Protein AF-A0A453CJN9-F1 (afdb_monomer)

Mean predicted aligned error: 15.96 Å

Sequence (174 aa):
PDYVQTGHLTTKSDVWSFGVVMYEILTARRSVEKKRPKNEQKLLEWVRRHPADSEQFSEIIDTRLEGRYSMRGARKIAKLANSCLAKYAKNRPTMLEVVERLKLAMQHKELDGQDVRSVEESSLLHEAPTTPPMEDEAAVSARRRMLHLAALGENANAQARRRLMLMRAAAPRT

Secondary structure (DSSP, 8-state):
-HHHHH----HHHHHHHHHHHHHHHHH---SB-TTS-GGGSBHHHHHTTS-TTSGGGGGGS-GGGTT-S-HHHHHHHHHHHHHHT-SSGGGSPPHHHHHHHHHHHHT---------SS-S----------------HHHHHHHHHHHHHHHHHHHHHHHHHHHHHHHHHTS---

Radius of gyration: 28.91 Å; Cα contacts (8 Å, |Δi|>4): 144; chains: 1; bounding box: 66×34×85 Å

Nearest PDB structures (foldseek):
  5tos-assembly2_B  TM=9.192E-01  e=5.461E-08  Arabidopsis thaliana
  8hod-assembly1_A  TM=9.377E-01  e=1.151E-07  Saccharum hybrid cultivar
  8hoa-assembly1_A  TM=9.410E-01  e=1.720E-07  Saccharum hybrid cultivar
  6cth-assembly1_A  TM=8.715E-01  e=6.341E-05  Theobroma cacao
  7ctx-assembly2_B  TM=8.463E-01  e=3.161E-04  Arabidopsis thaliana

Structure (mmCIF, N/CA/C/O backbone):
data_AF-A0A453CJN9-F1
#
_entry.id   AF-A0A453CJN9-F1
#
loop_
_atom_site.group_PDB
_atom_site.id
_atom_site.type_symbol
_atom_site.label_atom_id
_atom_site.label_alt_id
_atom_site.label_comp_id
_atom_site.label_asym_id
_atom_site.label_entity_id
_atom_site.label_seq_id
_atom_site.pdbx_PDB_ins_code
_atom_site.Cartn_x
_atom_site.Cartn_y
_atom_site.Cartn_z
_atom_site.occupancy
_atom_site.B_iso_or_equiv
_atom_site.auth_seq_id
_atom_site.auth_comp_id
_atom_site.auth_asym_id
_atom_site.auth_atom_id
_atom_site.pdbx_PDB_model_num
ATOM 1 N N . PRO A 1 1 ? 3.929 -6.133 -13.325 1.00 77.94 1 PRO A N 1
ATOM 2 C CA . PRO A 1 1 ? 3.613 -6.006 -14.772 1.00 77.94 1 PRO A CA 1
ATOM 3 C C . PRO A 1 1 ? 4.855 -6.282 -15.621 1.00 77.94 1 PRO A C 1
ATOM 5 O O . PRO A 1 1 ? 4.787 -7.121 -16.506 1.00 77.94 1 PRO A O 1
ATOM 8 N N . ASP A 1 2 ? 5.986 -5.654 -15.284 1.00 76.88 2 ASP A N 1
ATOM 9 C CA . ASP A 1 2 ? 7.248 -5.825 -16.022 1.00 76.88 2 ASP A CA 1
ATOM 10 C C . ASP A 1 2 ? 7.713 -7.284 -16.055 1.00 76.88 2 ASP A C 1
ATOM 12 O O . ASP A 1 2 ? 7.995 -7.786 -17.129 1.00 76.88 2 ASP A O 1
ATOM 16 N N . TYR A 1 3 ? 7.682 -8.000 -14.921 1.00 79.31 3 TYR A N 1
ATOM 17 C CA . TYR A 1 3 ? 8.035 -9.427 -14.874 1.00 79.31 3 TYR A CA 1
ATOM 18 C C . TYR A 1 3 ? 7.214 -10.283 -15.851 1.00 79.31 3 TYR A C 1
ATOM 20 O O . TYR A 1 3 ? 7.768 -11.111 -16.559 1.00 79.31 3 TYR A O 1
ATOM 28 N N . VAL A 1 4 ? 5.900 -10.051 -15.938 1.00 79.06 4 VAL A N 1
ATOM 29 C CA . VAL A 1 4 ? 5.020 -10.793 -16.860 1.00 79.06 4 VAL A CA 1
ATOM 30 C C . VAL A 1 4 ? 5.355 -10.471 -18.317 1.00 79.06 4 VAL A C 1
ATOM 32 O O . VAL A 1 4 ? 5.239 -11.335 -19.177 1.00 79.06 4 VAL A O 1
ATOM 35 N N . GLN A 1 5 ? 5.764 -9.233 -18.597 1.00 77.06 5 GLN A N 1
ATOM 36 C CA . GLN A 1 5 ? 6.063 -8.779 -19.952 1.00 77.06 5 GLN A CA 1
ATOM 37 C C . GLN A 1 5 ? 7.467 -9.179 -20.420 1.00 77.06 5 GLN A C 1
ATOM 39 O O . 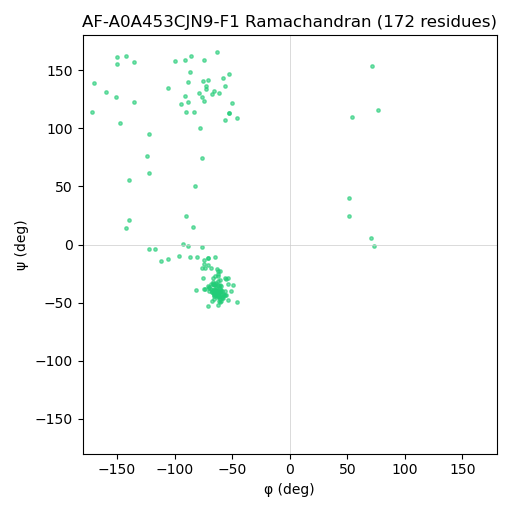GLN A 1 5 ? 7.645 -9.504 -21.588 1.00 77.06 5 GLN A O 1
ATOM 44 N N . THR A 1 6 ? 8.466 -9.114 -19.540 1.00 82.44 6 THR A N 1
ATOM 45 C CA . THR A 1 6 ? 9.882 -9.261 -19.906 1.00 82.44 6 THR A CA 1
ATOM 46 C C . THR A 1 6 ? 10.521 -10.535 -19.364 1.00 82.44 6 THR A C 1
ATOM 48 O O . THR A 1 6 ? 11.638 -10.846 -19.760 1.00 82.44 6 THR A O 1
ATOM 51 N N . GLY A 1 7 ? 9.886 -11.232 -18.418 1.00 84.81 7 GLY A N 1
ATOM 52 C CA . GLY A 1 7 ? 10.462 -12.371 -17.695 1.00 84.81 7 GLY A CA 1
ATOM 53 C C . GLY A 1 7 ? 11.529 -12.004 -16.653 1.00 84.81 7 GLY A C 1
ATOM 54 O O . GLY A 1 7 ? 12.036 -12.886 -15.965 1.00 84.81 7 GLY A O 1
ATOM 55 N N . HIS A 1 8 ? 11.878 -10.722 -16.500 1.00 82.19 8 HIS A N 1
ATOM 56 C CA . HIS A 1 8 ? 12.972 -10.300 -15.623 1.00 82.19 8 HIS A CA 1
ATOM 57 C C . HIS A 1 8 ? 12.474 -10.011 -14.206 1.00 82.19 8 HIS A C 1
ATOM 59 O O . HIS A 1 8 ? 11.733 -9.049 -13.974 1.00 82.19 8 HIS A O 1
ATOM 65 N N . LEU A 1 9 ? 12.909 -10.826 -13.243 1.00 87.75 9 LEU A N 1
ATOM 66 C CA . LEU A 1 9 ? 12.692 -10.564 -11.824 1.00 87.75 9 LEU A CA 1
ATOM 67 C C . LEU A 1 9 ? 13.702 -9.519 -11.341 1.00 87.75 9 LEU A C 1
ATOM 69 O O . LEU A 1 9 ? 14.898 -9.615 -11.601 1.00 87.75 9 LEU A O 1
ATOM 73 N N . THR A 1 10 ? 13.212 -8.497 -10.651 1.00 92.50 10 THR A N 1
ATOM 74 C CA . THR A 1 10 ? 14.026 -7.385 -10.149 1.00 92.50 10 THR A CA 1
ATOM 75 C C . THR A 1 10 ? 13.522 -6.965 -8.779 1.00 92.50 10 THR A C 1
ATOM 77 O O . THR A 1 10 ? 12.350 -7.172 -8.468 1.00 92.50 10 THR A O 1
ATOM 80 N N . THR A 1 11 ? 14.334 -6.235 -8.014 1.00 94.88 11 THR A N 1
ATOM 81 C CA . THR A 1 11 ? 13.887 -5.622 -6.751 1.00 94.88 11 THR A CA 1
ATOM 82 C C . THR A 1 11 ? 12.651 -4.731 -6.945 1.00 94.88 11 THR A C 1
ATOM 84 O O . THR A 1 11 ? 11.805 -4.619 -6.066 1.00 94.88 11 THR A O 1
ATOM 87 N N . LYS A 1 12 ? 12.480 -4.110 -8.124 1.00 96.12 12 LYS A N 1
ATOM 88 C CA . LYS A 1 12 ? 11.272 -3.325 -8.444 1.00 96.12 12 LYS A CA 1
ATOM 89 C C . LYS A 1 12 ? 10.037 -4.192 -8.711 1.00 96.12 12 LYS A C 1
ATOM 91 O O . LYS A 1 12 ? 8.920 -3.672 -8.645 1.00 96.12 12 LYS A O 1
ATOM 96 N N . SER A 1 13 ? 10.213 -5.469 -9.040 1.00 95.25 13 SER A N 1
ATOM 97 C CA . SER A 1 13 ? 9.122 -6.449 -9.088 1.00 95.25 13 SER A CA 1
ATOM 98 C C . SER A 1 13 ? 8.695 -6.843 -7.675 1.00 95.25 13 SER A C 1
ATOM 100 O O . SER A 1 13 ? 7.496 -6.904 -7.418 1.00 95.25 13 SER A O 1
ATOM 102 N N . ASP A 1 14 ? 9.644 -6.973 -6.743 1.00 96.12 14 ASP A N 1
ATOM 103 C CA . ASP A 1 14 ? 9.338 -7.212 -5.325 1.00 96.12 14 ASP A CA 1
ATOM 104 C C . ASP A 1 14 ? 8.577 -6.034 -4.712 1.00 96.12 14 ASP A C 1
ATOM 106 O O . ASP A 1 14 ? 7.553 -6.232 -4.063 1.00 96.12 14 ASP A O 1
ATOM 110 N N . VAL A 1 15 ? 9.000 -4.795 -5.002 1.00 98.25 15 VAL A N 1
ATOM 111 C CA . VAL A 1 15 ? 8.274 -3.580 -4.582 1.00 98.25 15 VAL A CA 1
ATOM 112 C C . VAL A 1 15 ? 6.835 -3.589 -5.106 1.00 98.25 15 VAL A C 1
ATOM 114 O O . VAL A 1 15 ? 5.907 -3.274 -4.363 1.00 98.25 15 VAL A O 1
ATOM 117 N N . TRP A 1 16 ? 6.624 -3.972 -6.370 1.00 97.56 16 TRP A N 1
ATOM 118 C CA . TRP A 1 16 ? 5.277 -4.068 -6.940 1.00 97.56 16 TRP A CA 1
ATOM 119 C C . TRP A 1 16 ? 4.417 -5.084 -6.183 1.00 97.56 16 TRP A C 1
ATOM 121 O O . TRP A 1 16 ? 3.296 -4.767 -5.782 1.00 97.56 16 TRP A O 1
ATOM 131 N N . SER A 1 17 ? 4.947 -6.289 -5.964 1.00 97.38 17 SER A N 1
ATOM 132 C CA . SER A 1 17 ? 4.263 -7.346 -5.213 1.00 97.38 17 SER A CA 1
ATOM 133 C C . SER A 1 17 ? 3.963 -6.912 -3.779 1.00 97.38 17 SER A C 1
ATOM 135 O O . SER A 1 17 ? 2.867 -7.153 -3.282 1.00 97.38 17 SER A O 1
ATOM 137 N N . PHE A 1 18 ? 4.876 -6.183 -3.136 1.00 98.44 18 PHE A N 1
ATOM 138 C CA . PHE A 1 18 ? 4.649 -5.633 -1.804 1.00 98.44 18 PHE A CA 1
ATOM 139 C C . PHE A 1 18 ? 3.534 -4.576 -1.784 1.00 98.44 18 PHE A C 1
ATOM 141 O O . PHE A 1 18 ? 2.740 -4.536 -0.848 1.00 98.44 18 PHE A O 1
ATOM 148 N N . GLY A 1 19 ? 3.398 -3.773 -2.843 1.00 98.50 19 GLY A N 1
ATOM 149 C CA . GLY A 1 19 ? 2.251 -2.877 -3.019 1.00 98.50 19 GLY A CA 1
ATOM 150 C C . GLY A 1 19 ? 0.908 -3.617 -3.073 1.00 98.50 19 GLY A C 1
ATOM 151 O O . GLY A 1 19 ? -0.081 -3.127 -2.531 1.00 98.50 19 GLY A O 1
ATOM 152 N N . VAL A 1 20 ? 0.870 -4.818 -3.665 1.00 98.31 20 VAL A N 1
ATOM 153 C CA . VAL A 1 20 ? -0.317 -5.691 -3.615 1.00 98.31 20 VAL A CA 1
ATOM 154 C C . VAL A 1 20 ? -0.575 -6.154 -2.182 1.00 98.31 20 VAL A C 1
ATOM 156 O O . VAL A 1 20 ? -1.699 -6.013 -1.711 1.00 98.31 20 VAL A O 1
ATOM 159 N N . VAL A 1 21 ? 0.460 -6.615 -1.472 1.00 98.50 21 VAL A N 1
ATOM 160 C CA . VAL A 1 21 ? 0.356 -7.060 -0.069 1.00 98.50 21 VAL A CA 1
ATOM 161 C C . VAL A 1 21 ? -0.163 -5.947 0.845 1.00 98.50 21 VAL A C 1
ATOM 163 O O . VAL A 1 21 ? -1.007 -6.207 1.695 1.00 98.50 21 VAL A O 1
ATOM 166 N N . MET A 1 22 ? 0.267 -4.694 0.656 1.00 98.62 22 MET A N 1
ATOM 167 C CA . MET A 1 22 ? -0.289 -3.566 1.416 1.00 98.62 22 MET A CA 1
ATOM 168 C C . MET A 1 22 ? -1.806 -3.448 1.232 1.00 98.62 22 MET A C 1
ATOM 170 O O . MET A 1 22 ? -2.521 -3.232 2.208 1.00 98.62 22 MET A O 1
ATOM 174 N N . TYR A 1 23 ? -2.314 -3.615 0.007 1.00 98.56 23 TYR A N 1
ATOM 175 C CA . TYR A 1 23 ? -3.757 -3.619 -0.232 1.00 98.56 23 TYR A CA 1
ATOM 176 C C . TYR A 1 23 ? -4.448 -4.868 0.316 1.00 98.56 23 TYR A C 1
ATOM 178 O O . TYR A 1 23 ? -5.564 -4.754 0.816 1.00 98.56 23 TYR A O 1
ATOM 186 N N . GLU A 1 24 ? -3.813 -6.040 0.275 1.00 98.38 24 GLU A N 1
ATOM 187 C CA . GLU A 1 24 ? -4.353 -7.248 0.917 1.00 98.38 24 GLU A CA 1
ATOM 188 C C . GLU A 1 24 ? -4.507 -7.042 2.430 1.00 98.38 24 GLU A C 1
ATOM 190 O O . GLU A 1 24 ? -5.534 -7.412 2.991 1.00 98.38 24 GLU A O 1
ATOM 195 N N . ILE A 1 25 ? -3.545 -6.375 3.078 1.00 97.94 25 ILE A N 1
ATOM 196 C CA . ILE A 1 25 ? -3.610 -6.029 4.506 1.00 97.94 25 ILE A CA 1
ATOM 197 C C . ILE A 1 25 ? -4.714 -5.005 4.777 1.00 97.94 25 ILE A C 1
ATOM 199 O O . ILE A 1 25 ? -5.513 -5.208 5.684 1.00 97.94 25 ILE A O 1
ATOM 203 N N . LEU A 1 26 ? -4.776 -3.919 3.998 1.00 97.75 26 LEU A N 1
ATOM 204 C CA . LEU A 1 26 ? -5.773 -2.864 4.207 1.00 97.75 26 LEU A CA 1
ATOM 205 C C . LEU A 1 26 ? -7.206 -3.376 4.055 1.00 97.75 26 LEU A C 1
ATOM 207 O O . LEU A 1 26 ? -8.084 -2.899 4.759 1.00 97.75 26 LEU A O 1
ATOM 211 N N . THR A 1 27 ? -7.436 -4.317 3.138 1.00 97.00 27 THR A N 1
ATOM 212 C CA . THR A 1 27 ? -8.784 -4.747 2.729 1.00 97.00 27 THR A CA 1
ATOM 213 C C . THR A 1 27 ? -9.185 -6.121 3.274 1.00 97.00 27 THR A C 1
ATOM 215 O O . THR A 1 27 ? -10.339 -6.518 3.137 1.00 97.00 27 THR A O 1
ATOM 218 N N . ALA A 1 28 ? -8.231 -6.886 3.820 1.00 96.94 28 ALA A N 1
ATOM 219 C CA . ALA A 1 28 ? -8.346 -8.319 4.125 1.00 96.94 28 ALA A CA 1
ATOM 220 C C . ALA A 1 28 ? -8.830 -9.194 2.957 1.00 96.94 28 ALA A C 1
ATOM 222 O O . ALA A 1 28 ? -9.362 -10.295 3.143 1.00 96.94 28 ALA A O 1
ATOM 223 N N . ARG A 1 29 ? -8.618 -8.725 1.727 1.00 95.75 29 ARG A N 1
ATOM 224 C CA . ARG A 1 29 ? -8.956 -9.441 0.499 1.00 95.75 29 ARG A CA 1
ATOM 225 C C . ARG A 1 29 ? -7.733 -10.122 -0.091 1.00 95.75 29 ARG A C 1
ATOM 227 O O . ARG A 1 29 ? -6.598 -9.727 0.150 1.00 95.75 29 ARG A O 1
ATOM 234 N N . ARG A 1 30 ? -7.970 -11.142 -0.916 1.00 96.50 30 ARG A N 1
ATOM 235 C CA . ARG A 1 30 ? -6.911 -11.778 -1.712 1.00 96.50 30 ARG A CA 1
ATOM 236 C C . ARG A 1 30 ? -6.744 -11.015 -3.020 1.00 96.50 30 ARG A C 1
ATOM 238 O O . ARG A 1 30 ? -7.723 -10.530 -3.584 1.00 96.50 30 ARG A O 1
ATOM 245 N N . SER A 1 31 ? -5.524 -10.982 -3.547 1.00 95.56 31 SER A N 1
ATOM 246 C CA . SER A 1 31 ? -5.222 -10.390 -4.859 1.00 95.56 31 SER A CA 1
ATOM 247 C C . SER A 1 31 ? -6.149 -10.868 -5.991 1.00 95.56 31 SER A C 1
ATOM 249 O O . SER A 1 31 ? -6.500 -10.067 -6.864 1.00 95.56 31 SER A O 1
ATOM 251 N N . VAL A 1 32 ? -6.585 -12.137 -5.953 1.00 96.00 32 VAL A N 1
ATOM 252 C CA . VAL A 1 32 ? -7.602 -12.707 -6.853 1.00 96.00 32 VAL A CA 1
ATOM 253 C C . VAL A 1 32 ? -8.630 -13.547 -6.082 1.00 96.00 32 VAL A C 1
ATOM 255 O O . VAL A 1 32 ? -8.285 -14.550 -5.458 1.00 96.00 32 VAL A O 1
ATOM 258 N N . GLU A 1 33 ? -9.913 -13.200 -6.201 1.00 94.75 33 GLU A N 1
ATOM 259 C CA . GLU A 1 33 ? -11.048 -13.911 -5.594 1.00 94.75 33 GLU A CA 1
ATOM 260 C C . GLU A 1 33 ? -12.057 -14.370 -6.658 1.00 94.75 33 GLU A C 1
ATOM 262 O O . GLU A 1 33 ? -12.976 -13.643 -7.030 1.00 94.75 33 GLU A O 1
ATOM 267 N N . LYS A 1 34 ? -11.937 -15.618 -7.128 1.00 93.25 34 LYS A N 1
ATOM 268 C CA . LYS A 1 34 ? -12.783 -16.163 -8.215 1.00 93.25 34 LYS A CA 1
ATOM 269 C C . LYS A 1 34 ? -14.280 -16.249 -7.882 1.00 93.25 34 LYS A C 1
ATOM 271 O O . LYS A 1 34 ? -15.094 -16.336 -8.792 1.00 93.25 34 LYS A O 1
ATOM 276 N N . LYS A 1 35 ? -14.635 -16.259 -6.593 1.00 93.88 35 LYS A N 1
ATOM 277 C CA . LYS A 1 35 ? -16.027 -16.356 -6.120 1.00 93.88 35 LYS A CA 1
ATOM 278 C C . LYS A 1 35 ? -16.780 -15.019 -6.170 1.00 93.88 35 LYS A C 1
ATOM 280 O O . LYS A 1 35 ? -17.990 -15.013 -5.981 1.00 93.88 35 LYS A O 1
ATOM 285 N N . ARG A 1 36 ? -16.088 -13.898 -6.407 1.00 91.75 36 ARG A N 1
ATOM 286 C CA . ARG A 1 36 ? -16.698 -12.566 -6.522 1.00 91.75 36 ARG A CA 1
ATOM 287 C C . ARG A 1 36 ? -17.193 -12.276 -7.949 1.00 91.75 36 ARG A C 1
ATOM 289 O O . ARG A 1 36 ? -16.736 -12.931 -8.895 1.00 91.75 36 ARG A O 1
ATOM 296 N N . PRO A 1 37 ? -18.083 -11.279 -8.132 1.00 92.81 37 PRO A N 1
ATOM 297 C CA . PRO A 1 37 ? -18.474 -10.796 -9.457 1.00 92.81 37 PRO A CA 1
ATOM 298 C C . PRO A 1 37 ? -17.252 -10.435 -10.312 1.00 92.81 37 PRO A C 1
ATOM 300 O O . PRO A 1 37 ? -16.238 -9.984 -9.781 1.00 92.81 37 PRO A O 1
ATOM 303 N N . LYS A 1 38 ? -17.330 -10.636 -11.637 1.00 88.81 38 LYS A N 1
ATOM 304 C CA . LYS A 1 38 ? -16.177 -10.535 -12.562 1.00 88.81 38 LYS A CA 1
ATOM 305 C C . LYS A 1 38 ? -15.381 -9.228 -12.421 1.00 88.81 38 LYS A C 1
ATOM 307 O O . LYS A 1 38 ? -14.156 -9.262 -12.448 1.00 88.81 38 LYS A O 1
ATOM 312 N N . ASN A 1 39 ? -16.070 -8.107 -12.225 1.00 86.12 39 ASN A N 1
ATOM 313 C CA . ASN A 1 39 ? -15.511 -6.760 -12.047 1.00 86.12 39 ASN A CA 1
ATOM 314 C C . ASN A 1 39 ? -14.906 -6.498 -10.651 1.00 86.12 39 ASN A C 1
ATOM 316 O O . ASN A 1 39 ? -14.408 -5.403 -10.387 1.00 86.12 39 ASN A O 1
ATOM 320 N N . GLU A 1 40 ? -14.971 -7.470 -9.742 1.00 89.69 40 GLU A N 1
ATOM 321 C CA . GLU A 1 40 ? -14.428 -7.374 -8.384 1.00 89.69 40 GLU A CA 1
ATOM 322 C C . GLU A 1 40 ? -13.410 -8.464 -8.063 1.00 89.69 40 GLU A C 1
ATOM 324 O O . GLU A 1 40 ? -12.838 -8.456 -6.976 1.00 89.69 40 GLU A O 1
ATOM 329 N N . GLN A 1 41 ? -13.174 -9.413 -8.973 1.00 94.75 41 GLN A N 1
ATOM 330 C CA . GLN A 1 41 ? -12.293 -10.551 -8.698 1.00 94.75 41 GLN A CA 1
ATOM 331 C C . GLN A 1 41 ? -10.849 -10.122 -8.468 1.00 94.75 41 GLN A C 1
ATOM 333 O O . GLN A 1 41 ? -10.155 -10.741 -7.667 1.00 94.75 41 GLN A O 1
ATOM 338 N N . LYS A 1 42 ? -10.391 -9.083 -9.170 1.00 95.94 42 LYS A N 1
ATOM 339 C CA . LYS A 1 42 ? -9.030 -8.564 -9.049 1.00 95.94 42 LYS A CA 1
ATOM 340 C C . LYS A 1 42 ? -9.005 -7.412 -8.059 1.00 95.94 42 LYS A C 1
ATOM 342 O O . LYS A 1 42 ? -9.634 -6.378 -8.286 1.00 95.94 42 LYS A O 1
ATOM 347 N N . LEU A 1 43 ? -8.202 -7.567 -7.011 1.00 96.81 43 LEU A N 1
ATOM 348 C CA . LEU A 1 43 ? -8.080 -6.578 -5.942 1.00 96.81 43 LEU A CA 1
ATOM 349 C C . LEU A 1 43 ? -7.748 -5.179 -6.476 1.00 96.81 43 LEU A C 1
ATOM 351 O O . LEU A 1 43 ? -8.413 -4.214 -6.119 1.00 96.81 43 LEU A O 1
ATOM 355 N N . LEU A 1 44 ? -6.762 -5.079 -7.374 1.00 95.88 44 LEU A N 1
ATOM 356 C CA . LEU A 1 44 ? -6.284 -3.791 -7.887 1.00 95.88 44 LEU A CA 1
ATOM 357 C C . LEU A 1 44 ? -7.321 -3.039 -8.734 1.00 95.88 44 LEU A C 1
ATOM 359 O O . LEU A 1 44 ? -7.362 -1.813 -8.701 1.00 95.88 44 LEU A O 1
ATOM 363 N N . GLU A 1 45 ? -8.157 -3.756 -9.491 1.00 94.25 45 GLU A N 1
ATOM 364 C CA . GLU A 1 45 ? -9.242 -3.137 -10.267 1.00 94.25 45 GLU A CA 1
ATOM 365 C C . GLU A 1 45 ? -10.337 -2.604 -9.335 1.00 94.25 45 GLU A C 1
ATOM 367 O O . GLU A 1 45 ? -10.890 -1.532 -9.575 1.00 94.25 45 GLU A O 1
ATOM 372 N N . TRP A 1 46 ? -10.600 -3.320 -8.240 1.00 94.38 46 TRP A N 1
ATOM 373 C CA . TRP A 1 46 ? -11.581 -2.926 -7.238 1.00 94.38 46 TRP A CA 1
ATOM 374 C C . TRP A 1 46 ? -11.123 -1.722 -6.400 1.00 94.38 46 TRP A C 1
ATOM 376 O O . TRP A 1 46 ? -11.826 -0.716 -6.370 1.00 94.38 46 TRP A O 1
ATOM 386 N N . VAL A 1 47 ? -9.925 -1.753 -5.796 1.00 95.69 47 VAL A N 1
ATOM 387 C CA . VAL A 1 47 ? -9.430 -0.640 -4.947 1.00 95.69 47 VAL A CA 1
ATOM 388 C C . VAL A 1 47 ? -9.266 0.669 -5.720 1.00 95.69 47 VAL A C 1
ATOM 390 O O . VAL A 1 47 ? -9.376 1.744 -5.141 1.00 95.69 47 VAL A O 1
ATOM 393 N N . ARG A 1 48 ? -9.054 0.613 -7.043 1.00 94.19 48 ARG A N 1
ATOM 394 C CA . ARG A 1 48 ? -8.956 1.811 -7.892 1.00 94.19 48 ARG A CA 1
ATOM 395 C C . ARG A 1 48 ? -10.247 2.640 -7.902 1.00 94.19 48 ARG A C 1
ATOM 397 O O . ARG A 1 48 ? -10.180 3.834 -8.183 1.00 94.19 48 ARG A O 1
ATOM 404 N N . ARG A 1 49 ? -11.396 2.030 -7.587 1.00 93.75 49 ARG A N 1
ATOM 405 C CA . ARG A 1 49 ? -12.689 2.721 -7.453 1.00 93.75 49 ARG A CA 1
ATOM 406 C C . ARG A 1 49 ? -12.813 3.533 -6.166 1.00 93.75 49 ARG A C 1
ATOM 408 O O . ARG A 1 49 ? -13.690 4.380 -6.098 1.00 93.75 49 ARG A O 1
ATOM 415 N N . HIS A 1 50 ? -11.915 3.324 -5.205 1.00 95.38 50 HIS A N 1
ATOM 416 C CA . HIS A 1 50 ? -11.939 3.963 -3.892 1.00 95.38 50 HIS A CA 1
ATOM 417 C C . HIS A 1 50 ? -10.604 4.690 -3.638 1.00 95.38 50 HIS A C 1
ATOM 419 O O . HIS A 1 50 ? -9.730 4.180 -2.930 1.00 95.38 50 HIS A O 1
ATOM 425 N N . PRO A 1 51 ? -10.376 5.865 -4.263 1.00 96.00 51 PRO A N 1
ATOM 426 C CA . PRO A 1 51 ? -9.132 6.613 -4.104 1.00 96.00 51 PRO A CA 1
ATOM 427 C C . PRO A 1 51 ? -8.863 6.970 -2.641 1.00 96.00 51 PRO A C 1
ATOM 429 O O . PRO A 1 51 ? -9.783 7.352 -1.927 1.00 96.00 51 PRO A O 1
ATOM 432 N N . ALA A 1 52 ? -7.595 6.942 -2.219 1.00 96.50 52 ALA A N 1
ATOM 433 C CA . ALA A 1 52 ? -7.199 7.212 -0.830 1.00 96.50 52 ALA A CA 1
ATOM 434 C C . ALA A 1 52 ? -7.670 8.577 -0.291 1.00 96.50 52 ALA A C 1
ATOM 436 O O . ALA A 1 52 ? -7.892 8.727 0.904 1.00 96.50 52 ALA A O 1
ATOM 437 N N . ASP A 1 53 ? -7.822 9.572 -1.164 1.00 94.56 53 ASP A N 1
ATOM 438 C CA . ASP A 1 53 ? -8.272 10.920 -0.798 1.00 94.56 53 ASP A CA 1
ATOM 439 C C . ASP A 1 53 ? -9.798 11.089 -0.808 1.00 94.56 53 ASP A C 1
ATOM 441 O O . ASP A 1 53 ? -10.293 12.168 -0.508 1.00 94.56 53 ASP A O 1
ATOM 445 N N . SER A 1 54 ? -10.548 10.040 -1.154 1.00 95.06 54 SER A N 1
ATOM 446 C CA . SER A 1 54 ? -12.011 10.065 -1.154 1.00 95.06 54 SER A CA 1
ATOM 447 C C . SER A 1 54 ? -12.595 9.618 0.189 1.00 95.06 54 SER A C 1
ATOM 449 O O . SER A 1 54 ? -11.959 8.888 0.956 1.00 95.06 54 SER A O 1
ATOM 451 N N . GLU A 1 55 ? -13.843 10.007 0.448 1.00 91.12 55 GLU A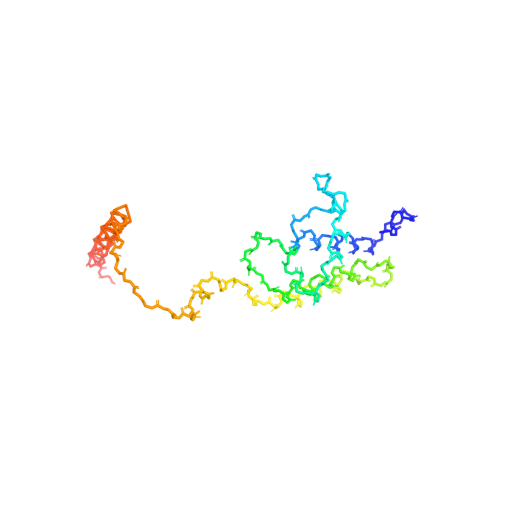 N 1
ATOM 452 C CA . GLU A 1 55 ? -14.628 9.509 1.589 1.00 91.12 55 GLU A CA 1
ATOM 453 C C . GLU A 1 55 ? -14.922 8.004 1.471 1.00 91.12 55 GLU A C 1
ATOM 455 O O . GLU A 1 55 ? -14.861 7.263 2.454 1.00 91.12 55 GLU A O 1
ATOM 460 N N . GLN A 1 56 ? -15.099 7.527 0.234 1.00 93.12 56 GLN A N 1
ATOM 461 C CA . GLN A 1 56 ? -15.335 6.118 -0.109 1.00 93.12 56 GLN A CA 1
ATOM 462 C C . GLN A 1 56 ? -14.139 5.209 0.211 1.00 93.12 56 GLN A C 1
ATOM 464 O O . GLN A 1 56 ? -14.258 3.989 0.151 1.00 93.12 56 GLN A O 1
ATOM 469 N N . PHE A 1 57 ? -12.965 5.763 0.540 1.00 96.56 57 PHE A N 1
ATOM 470 C CA . PHE A 1 57 ? -11.811 4.962 0.955 1.00 96.56 57 PHE A CA 1
ATOM 471 C C . PHE A 1 57 ? -12.078 4.178 2.247 1.00 96.56 57 PHE A C 1
ATOM 473 O O . PHE A 1 57 ? -11.559 3.078 2.415 1.00 96.56 57 PHE A O 1
ATOM 480 N N . SER A 1 58 ? -12.902 4.720 3.144 1.00 94.31 58 SER A N 1
ATOM 481 C CA . SER A 1 58 ? -13.271 4.039 4.390 1.00 94.31 58 SER A CA 1
ATOM 482 C C . SER A 1 58 ? -13.992 2.705 4.142 1.00 94.31 58 SER A C 1
ATOM 484 O O . SER A 1 58 ? -13.804 1.757 4.900 1.00 94.31 58 SER A O 1
ATOM 486 N N . GLU A 1 59 ? -14.730 2.593 3.033 1.00 93.44 59 GLU A N 1
ATOM 487 C CA . GLU A 1 59 ? -15.516 1.411 2.652 1.00 93.44 59 GLU A CA 1
ATOM 488 C C . GLU A 1 59 ? -14.653 0.199 2.281 1.00 93.44 59 GLU A C 1
ATOM 490 O O . GLU A 1 59 ? -15.139 -0.933 2.286 1.00 93.44 59 GLU A O 1
ATOM 495 N N . ILE A 1 60 ? -13.379 0.420 1.932 1.00 95.12 60 ILE A N 1
ATOM 496 C CA . ILE A 1 60 ? -12.484 -0.667 1.522 1.00 95.12 60 ILE A CA 1
ATOM 497 C C . ILE A 1 60 ? -11.614 -1.204 2.647 1.00 95.12 60 ILE A C 1
ATOM 499 O O . ILE A 1 60 ? -10.934 -2.210 2.444 1.00 95.12 60 ILE A O 1
ATOM 503 N N . ILE A 1 61 ? -11.598 -0.537 3.799 1.00 96.81 61 ILE A N 1
ATOM 504 C CA . ILE A 1 61 ? -10.806 -0.982 4.938 1.00 96.81 61 ILE A CA 1
ATOM 505 C C . ILE A 1 61 ? -11.436 -2.240 5.539 1.00 96.81 61 ILE A C 1
ATOM 507 O O . ILE A 1 61 ? -12.657 -2.359 5.611 1.00 96.81 61 ILE A O 1
ATOM 511 N N . ASP A 1 62 ? -10.597 -3.184 5.968 1.00 96.56 62 ASP A N 1
ATOM 512 C CA . ASP A 1 62 ? -11.033 -4.415 6.619 1.00 96.56 62 ASP A CA 1
ATOM 513 C C . ASP A 1 62 ? -11.966 -4.095 7.795 1.00 96.56 62 ASP A C 1
ATOM 515 O O . ASP A 1 62 ? -11.560 -3.550 8.825 1.00 96.56 62 ASP A O 1
ATOM 519 N N . THR A 1 63 ? -13.231 -4.485 7.646 1.00 93.50 63 THR A N 1
ATOM 520 C CA . THR A 1 63 ? -14.281 -4.269 8.643 1.00 93.50 63 THR A CA 1
ATOM 521 C C . THR A 1 63 ? -13.962 -4.953 9.971 1.00 93.50 63 THR A C 1
ATOM 523 O O . THR A 1 63 ? -14.448 -4.522 11.014 1.00 93.50 63 THR A O 1
ATOM 526 N N . ARG A 1 64 ? -13.110 -5.989 9.965 1.00 94.75 64 ARG A N 1
ATOM 527 C CA . ARG A 1 64 ? -12.660 -6.704 11.172 1.00 94.75 64 ARG A CA 1
ATOM 528 C C . ARG A 1 64 ? -11.702 -5.883 12.035 1.00 94.75 64 ARG A C 1
ATOM 530 O O . ARG A 1 64 ? -11.415 -6.288 13.159 1.00 94.75 64 ARG A O 1
ATOM 537 N N . LEU A 1 65 ? -11.198 -4.753 11.533 1.00 92.44 65 LEU A N 1
ATOM 538 C CA . LEU A 1 65 ? -10.426 -3.808 12.338 1.00 92.44 65 LEU A CA 1
ATOM 539 C C . LEU A 1 65 ? -11.316 -2.997 13.287 1.00 92.44 65 LEU A C 1
ATOM 541 O O . LEU A 1 65 ? -10.787 -2.418 14.230 1.00 92.44 65 LEU A O 1
ATOM 545 N N . GLU A 1 66 ? -12.639 -2.956 13.070 1.00 89.56 66 GLU A N 1
ATOM 546 C CA . GLU A 1 66 ? -13.617 -2.327 13.977 1.00 89.56 66 GLU A CA 1
ATOM 547 C C . GLU A 1 66 ? -13.248 -0.879 14.372 1.00 89.56 66 GLU A C 1
ATOM 549 O O . GLU A 1 66 ? -13.347 -0.484 15.532 1.00 89.56 66 GLU A O 1
ATOM 554 N N . GLY A 1 67 ? -12.732 -0.088 13.423 1.00 87.19 67 GLY A N 1
ATOM 555 C CA . GLY A 1 67 ? -12.300 1.297 13.674 1.00 87.19 67 GLY A CA 1
ATOM 556 C C . GLY A 1 67 ? -11.033 1.433 14.531 1.00 87.19 67 GLY A C 1
ATOM 557 O O . GLY A 1 67 ? -10.621 2.542 14.862 1.00 87.19 67 GLY A O 1
ATOM 558 N N . ARG A 1 68 ? -10.363 0.326 14.879 1.00 91.75 68 ARG A N 1
ATOM 559 C CA . ARG A 1 68 ? -9.102 0.318 15.640 1.00 91.75 68 ARG A CA 1
ATOM 560 C C . ARG A 1 68 ? -7.894 0.570 14.736 1.00 91.75 68 ARG A C 1
ATOM 562 O O 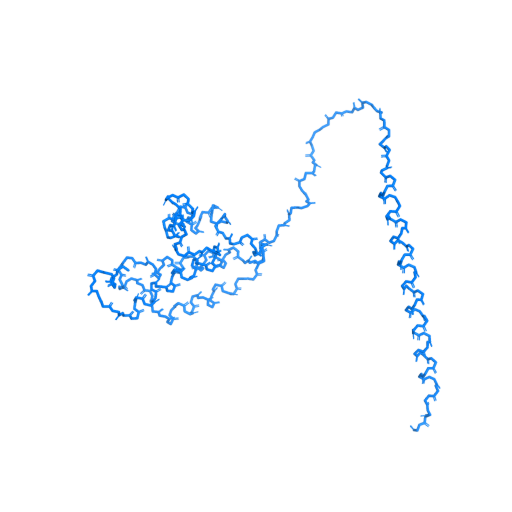. ARG A 1 68 ? -6.917 -0.178 14.746 1.00 91.75 68 ARG A O 1
ATOM 569 N N . TYR A 1 69 ? -7.978 1.624 13.938 1.00 93.12 69 TYR A N 1
ATOM 570 C CA . TYR A 1 69 ? -6.926 2.094 13.047 1.00 93.12 69 TYR A CA 1
ATOM 571 C C . TYR A 1 69 ? -7.041 3.613 12.869 1.00 93.12 69 TYR A C 1
ATOM 573 O O . TYR A 1 69 ? -8.092 4.186 13.133 1.00 93.12 69 TYR A O 1
ATOM 581 N N . SER A 1 70 ? -5.956 4.246 12.418 1.00 95.62 70 SER A N 1
ATOM 582 C CA . SER A 1 70 ? -5.972 5.645 11.976 1.00 95.62 70 SER A CA 1
ATOM 583 C C . SER A 1 70 ? -6.321 5.714 10.496 1.00 95.62 70 SER A C 1
ATOM 585 O O . SER A 1 70 ? -5.567 5.183 9.666 1.00 95.62 70 SER A O 1
ATOM 587 N N . MET A 1 71 ? -7.379 6.445 10.134 1.00 95.62 71 MET A N 1
ATOM 588 C CA . MET A 1 71 ? -7.736 6.687 8.735 1.00 95.62 71 MET A CA 1
ATOM 589 C C . MET A 1 71 ? -6.596 7.398 8.022 1.00 95.62 71 MET A C 1
ATOM 591 O O . MET A 1 71 ? -6.272 7.102 6.873 1.00 95.62 71 MET A O 1
ATOM 595 N N . ARG A 1 72 ? -5.936 8.340 8.700 1.00 95.88 72 ARG A N 1
ATOM 596 C CA . ARG A 1 72 ? -4.811 9.085 8.131 1.00 95.88 72 ARG A CA 1
ATOM 597 C C . ARG A 1 72 ? -3.623 8.169 7.845 1.00 95.88 72 ARG A C 1
ATOM 599 O O . ARG A 1 72 ? -3.011 8.281 6.778 1.00 95.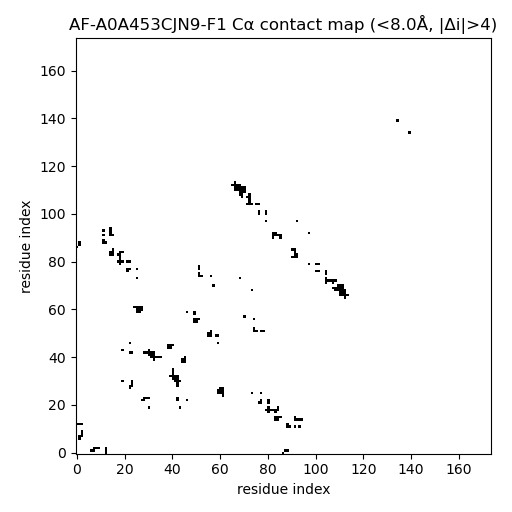88 72 ARG A O 1
ATOM 606 N N . GLY A 1 73 ? -3.326 7.248 8.759 1.00 97.00 73 GLY A N 1
ATOM 607 C CA . GLY A 1 73 ? -2.336 6.190 8.583 1.00 97.00 73 GLY A CA 1
ATOM 608 C C . GLY A 1 73 ? -2.700 5.266 7.420 1.00 97.00 73 GLY A C 1
ATOM 609 O O . GLY A 1 73 ? -1.883 5.067 6.519 1.00 97.00 73 GLY A O 1
ATOM 610 N N . ALA A 1 74 ? -3.944 4.786 7.370 1.00 97.31 74 ALA A N 1
ATOM 611 C CA . ALA A 1 74 ? -4.450 3.930 6.298 1.00 97.31 74 ALA A CA 1
ATOM 612 C C . ALA A 1 74 ? -4.358 4.612 4.921 1.00 97.31 74 ALA A C 1
ATOM 614 O O . ALA A 1 74 ? -3.833 4.028 3.970 1.00 97.31 74 ALA A O 1
ATOM 615 N N . ARG A 1 75 ? -4.754 5.888 4.823 1.00 97.69 75 ARG A N 1
ATOM 616 C CA . ARG A 1 75 ? -4.617 6.699 3.601 1.00 97.69 75 ARG A CA 1
ATOM 617 C C . ARG A 1 75 ? -3.156 6.847 3.176 1.00 97.69 75 ARG A C 1
ATOM 619 O O . ARG A 1 75 ? -2.847 6.735 1.989 1.00 97.69 75 ARG A O 1
ATOM 626 N N . LYS A 1 76 ? -2.232 7.060 4.121 1.00 98.19 76 LYS A N 1
ATOM 627 C CA . LYS A 1 76 ? -0.787 7.100 3.827 1.00 98.19 76 LYS A CA 1
ATOM 628 C C . LYS A 1 76 ? -0.270 5.763 3.294 1.00 98.19 76 LYS A C 1
ATOM 630 O O . LYS A 1 76 ? 0.470 5.766 2.309 1.00 98.19 76 LYS A O 1
ATOM 635 N N . ILE A 1 77 ? -0.680 4.644 3.892 1.00 98.44 77 ILE A N 1
ATOM 636 C CA . ILE A 1 77 ? -0.319 3.298 3.418 1.00 98.44 77 ILE A CA 1
ATOM 637 C C . ILE A 1 77 ? -0.876 3.068 2.008 1.00 98.44 77 ILE A C 1
ATOM 639 O O . ILE A 1 77 ? -0.136 2.624 1.135 1.00 98.44 77 ILE A O 1
ATOM 643 N N . ALA A 1 78 ? -2.123 3.450 1.727 1.00 98.38 78 ALA A N 1
ATOM 644 C CA . ALA A 1 78 ? -2.703 3.313 0.389 1.00 98.38 78 ALA A CA 1
ATOM 645 C C . ALA A 1 78 ? -1.980 4.166 -0.667 1.00 98.38 78 ALA A C 1
ATOM 647 O O . ALA A 1 78 ? -1.714 3.700 -1.775 1.00 98.38 78 ALA A O 1
ATOM 648 N N . LYS A 1 79 ? -1.588 5.403 -0.338 1.00 98.38 79 LYS A N 1
ATOM 649 C CA . LYS A 1 79 ? -0.766 6.238 -1.237 1.00 98.38 79 LYS A CA 1
ATOM 650 C C . LYS A 1 79 ? 0.611 5.624 -1.499 1.00 98.38 79 LYS A C 1
ATOM 652 O O . LYS A 1 79 ? 1.119 5.680 -2.625 1.00 98.38 79 LYS A O 1
ATOM 657 N N . LEU A 1 80 ? 1.211 5.010 -0.482 1.00 98.69 80 LEU A N 1
ATOM 658 C CA . LEU A 1 80 ? 2.454 4.264 -0.641 1.00 98.69 80 LEU A CA 1
ATOM 659 C C . LEU A 1 80 ? 2.264 3.030 -1.531 1.00 98.69 80 LEU A C 1
ATOM 661 O O . LEU A 1 80 ? 3.065 2.821 -2.444 1.00 98.69 80 LEU A O 1
ATOM 665 N N . ALA A 1 81 ? 1.187 2.271 -1.332 1.00 98.62 81 ALA A N 1
ATOM 666 C CA . ALA A 1 81 ? 0.830 1.136 -2.174 1.00 98.62 81 ALA A CA 1
ATOM 667 C C . ALA A 1 81 ? 0.666 1.569 -3.640 1.00 98.62 81 ALA A C 1
ATOM 669 O O . ALA A 1 81 ? 1.284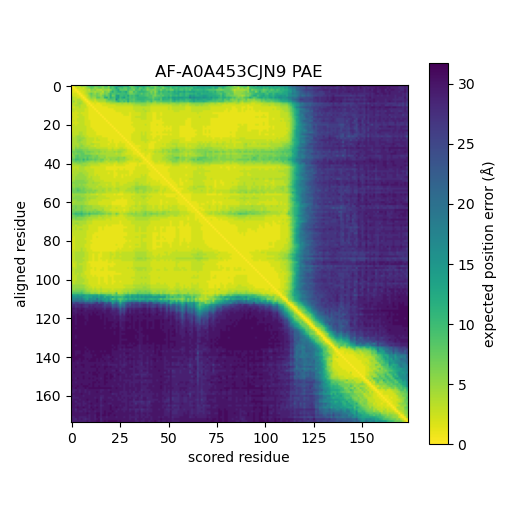 0.975 -4.519 1.00 98.62 81 ALA A O 1
ATOM 670 N N . ASN A 1 82 ? -0.037 2.677 -3.905 1.00 98.31 82 ASN A N 1
ATOM 671 C CA . ASN A 1 82 ? -0.145 3.275 -5.243 1.00 98.31 82 ASN A CA 1
ATOM 672 C C . ASN A 1 82 ? 1.220 3.615 -5.863 1.00 98.31 82 ASN A C 1
ATOM 674 O O . ASN A 1 82 ? 1.434 3.383 -7.052 1.00 98.31 82 ASN A O 1
ATOM 678 N N . SER A 1 83 ? 2.162 4.126 -5.065 1.00 98.44 83 SER A N 1
ATOM 679 C CA . SER A 1 83 ? 3.527 4.421 -5.529 1.00 98.44 83 SER A CA 1
ATOM 680 C C . SER A 1 83 ? 4.303 3.142 -5.870 1.00 98.44 83 SER A C 1
ATOM 682 O O . SER A 1 83 ? 4.997 3.078 -6.885 1.00 98.44 83 SER A O 1
ATOM 684 N N . CYS A 1 84 ? 4.162 2.093 -5.055 1.00 98.56 84 CYS A N 1
ATOM 685 C CA . CYS A 1 84 ? 4.731 0.768 -5.326 1.00 98.56 84 CYS A CA 1
ATOM 686 C C . CYS A 1 84 ? 4.121 0.134 -6.584 1.00 98.56 84 CYS A C 1
ATOM 688 O O . CYS A 1 84 ? 4.811 -0.543 -7.347 1.00 98.56 84 CYS A O 1
ATOM 690 N N . LEU A 1 85 ? 2.844 0.425 -6.832 1.00 97.81 85 LEU A N 1
ATOM 691 C CA . LEU A 1 85 ? 2.060 -0.013 -7.981 1.00 97.81 85 LEU A CA 1
ATOM 692 C C . LEU A 1 85 ? 2.134 0.966 -9.170 1.00 97.81 85 LEU A C 1
ATOM 694 O O . LEU A 1 85 ? 1.262 0.981 -10.046 1.00 97.81 85 LEU A O 1
ATOM 698 N N . ALA A 1 86 ? 3.200 1.766 -9.265 1.00 97.06 86 ALA A N 1
ATOM 699 C CA . ALA A 1 86 ? 3.445 2.596 -10.437 1.00 97.06 86 ALA A CA 1
ATOM 700 C C . ALA A 1 86 ? 3.777 1.735 -11.668 1.00 97.06 86 ALA A C 1
ATOM 702 O O . ALA A 1 86 ? 4.662 0.869 -11.620 1.00 97.06 86 ALA A O 1
ATOM 703 N N . LYS A 1 87 ? 3.082 1.994 -12.789 1.00 93.56 87 LYS A N 1
ATOM 704 C CA . LYS A 1 87 ? 3.211 1.239 -14.054 1.00 93.56 87 LYS A CA 1
ATOM 705 C C . LYS A 1 87 ? 4.676 1.002 -14.425 1.00 93.56 87 LYS A C 1
ATOM 707 O O . LYS A 1 87 ? 5.063 -0.134 -14.661 1.00 93.56 87 LYS A O 1
ATOM 712 N N . TYR A 1 88 ? 5.488 2.058 -14.397 1.00 93.50 88 TYR A N 1
ATOM 713 C CA . TYR A 1 88 ? 6.908 2.006 -14.734 1.00 93.50 88 TYR A CA 1
ATOM 714 C C . TYR A 1 88 ? 7.779 1.738 -13.499 1.00 93.50 88 TYR A C 1
ATOM 716 O O . TYR A 1 88 ? 7.713 2.485 -12.523 1.00 93.50 88 TYR A O 1
ATOM 724 N N . ALA A 1 89 ? 8.663 0.735 -13.571 1.00 94.56 89 ALA A N 1
ATOM 725 C CA . ALA A 1 89 ? 9.560 0.333 -12.476 1.00 94.56 89 ALA A CA 1
ATOM 726 C C . ALA A 1 89 ? 10.421 1.476 -11.905 1.00 94.56 89 ALA A C 1
ATOM 728 O O . ALA A 1 89 ? 10.688 1.520 -10.702 1.00 94.56 89 ALA A O 1
ATOM 729 N N . LYS A 1 90 ? 10.837 2.425 -12.752 1.00 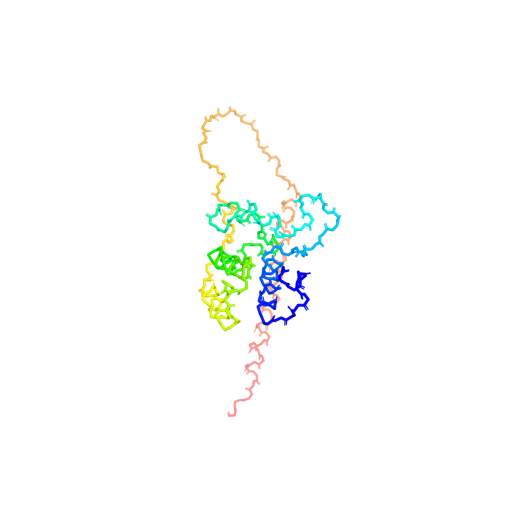94.69 90 LYS A N 1
ATOM 730 C CA . LYS A 1 90 ? 11.626 3.598 -12.341 1.00 94.69 90 LYS A CA 1
ATOM 731 C C . LYS A 1 90 ? 10.873 4.545 -11.398 1.00 94.69 90 LYS A C 1
ATOM 733 O O . LYS A 1 90 ? 11.506 5.177 -10.569 1.00 94.69 90 LYS A O 1
ATOM 738 N N . ASN A 1 91 ? 9.541 4.573 -11.476 1.00 97.25 91 ASN A N 1
ATOM 739 C CA . ASN A 1 91 ? 8.693 5.426 -10.637 1.00 97.25 91 ASN A CA 1
ATOM 740 C C . ASN A 1 91 ? 8.340 4.770 -9.293 1.00 97.25 91 ASN A C 1
ATOM 742 O O . ASN A 1 91 ? 7.773 5.423 -8.421 1.00 97.25 91 ASN A O 1
ATOM 746 N N . ARG A 1 92 ? 8.630 3.475 -9.131 1.00 98.31 92 ARG A N 1
ATOM 747 C CA . ARG A 1 92 ? 8.410 2.768 -7.866 1.00 98.31 92 ARG A CA 1
ATOM 748 C C . ARG A 1 92 ? 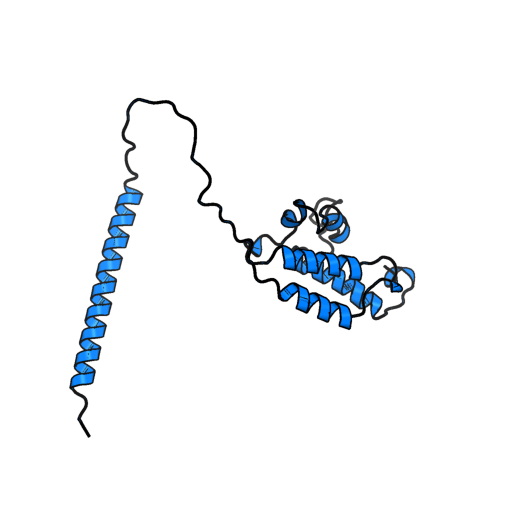9.497 3.174 -6.866 1.00 98.31 92 ARG A C 1
ATOM 750 O O . ARG A 1 92 ? 10.656 3.263 -7.284 1.00 98.31 92 ARG A O 1
ATOM 757 N N . PRO A 1 93 ? 9.175 3.358 -5.577 1.00 98.56 93 PRO A N 1
ATOM 758 C CA . PRO A 1 93 ? 10.179 3.619 -4.552 1.00 98.56 93 PRO A CA 1
ATOM 759 C C . PRO A 1 93 ? 11.146 2.435 -4.393 1.00 98.56 93 PRO A C 1
ATOM 761 O O . PRO A 1 93 ? 10.905 1.323 -4.874 1.00 98.56 93 PRO A O 1
ATOM 764 N N . THR A 1 94 ? 12.255 2.673 -3.711 1.00 98.44 94 THR A N 1
ATOM 765 C CA . THR A 1 94 ? 13.115 1.626 -3.154 1.00 98.44 94 THR A CA 1
ATOM 766 C C . THR A 1 94 ? 12.467 1.008 -1.912 1.00 98.44 94 THR A C 1
ATOM 768 O O . THR A 1 94 ? 11.638 1.636 -1.254 1.00 98.44 94 THR A O 1
ATOM 771 N N . MET A 1 95 ? 12.863 -0.213 -1.539 1.00 98.25 95 MET A N 1
ATOM 772 C CA . MET A 1 95 ? 12.362 -0.827 -0.300 1.00 98.25 95 MET A CA 1
ATOM 773 C C . MET A 1 95 ? 12.756 -0.037 0.959 1.00 98.25 95 MET A C 1
ATOM 775 O O . MET A 1 95 ? 12.010 -0.050 1.934 1.00 98.25 95 MET A O 1
ATOM 779 N N . LEU A 1 96 ? 13.874 0.698 0.927 1.00 98.50 96 LEU A N 1
ATOM 780 C CA . LEU A 1 96 ? 14.269 1.602 2.010 1.00 98.50 96 LEU A CA 1
ATOM 781 C C . LEU A 1 96 ? 13.237 2.725 2.194 1.00 98.50 96 LEU A C 1
ATOM 783 O O . LEU A 1 96 ? 12.687 2.882 3.282 1.00 98.50 96 LEU A O 1
ATOM 787 N N . GLU A 1 97 ? 12.895 3.430 1.113 1.00 98.56 97 GLU A N 1
ATOM 788 C CA . GLU A 1 97 ? 11.870 4.481 1.144 1.00 98.56 97 GLU A CA 1
ATOM 789 C C . GLU A 1 97 ? 10.498 3.936 1.559 1.00 98.56 97 GLU A C 1
ATOM 791 O O . GLU A 1 97 ? 9.727 4.621 2.233 1.00 98.56 97 GLU A O 1
ATOM 796 N N . VAL A 1 98 ? 10.166 2.702 1.162 1.00 98.75 98 VAL A N 1
ATOM 797 C CA . VAL A 1 98 ? 8.933 2.033 1.596 1.00 98.75 98 VAL A CA 1
ATOM 798 C C . VAL A 1 98 ? 8.909 1.890 3.118 1.00 98.75 98 VAL A C 1
ATOM 800 O O . VAL A 1 98 ? 7.920 2.271 3.745 1.00 98.75 98 VAL A O 1
ATOM 803 N N . VAL A 1 99 ? 9.993 1.402 3.727 1.00 98.56 99 VAL A N 1
ATOM 804 C CA . VAL A 1 99 ? 10.100 1.260 5.189 1.00 98.56 99 VAL A CA 1
ATOM 805 C C . VAL A 1 99 ? 9.990 2.613 5.891 1.00 98.56 99 VAL A C 1
ATOM 807 O O . VAL A 1 99 ? 9.262 2.734 6.877 1.00 98.56 99 VAL A O 1
ATOM 810 N N . GLU A 1 100 ? 10.670 3.643 5.391 1.00 98.50 100 GLU A N 1
ATOM 811 C CA . GLU A 1 100 ? 10.606 4.994 5.963 1.00 98.50 100 GLU A CA 1
ATOM 812 C C . GLU A 1 100 ? 9.182 5.555 5.939 1.00 98.50 100 GLU A C 1
ATOM 814 O O . GLU A 1 100 ? 8.671 6.034 6.954 1.00 98.50 100 GLU A O 1
ATOM 819 N N . ARG A 1 101 ? 8.493 5.430 4.803 1.00 98.38 101 ARG A N 1
ATOM 820 C CA . ARG A 1 101 ? 7.118 5.920 4.650 1.00 98.38 101 ARG A CA 1
ATOM 821 C C . ARG A 1 101 ? 6.122 5.119 5.492 1.00 98.38 101 ARG A C 1
ATOM 823 O O . ARG A 1 101 ? 5.188 5.716 6.026 1.00 98.38 101 ARG A O 1
ATOM 830 N N . LEU A 1 102 ? 6.330 3.811 5.669 1.00 98.38 102 LEU A N 1
ATOM 831 C CA . LEU A 1 102 ? 5.533 2.996 6.594 1.00 98.38 102 LEU A CA 1
ATOM 832 C C . LEU A 1 102 ? 5.714 3.454 8.045 1.00 98.38 102 LEU A C 1
ATOM 834 O O . LEU A 1 102 ? 4.719 3.665 8.736 1.00 98.38 102 LEU A O 1
ATOM 838 N N . LYS A 1 103 ? 6.952 3.705 8.490 1.00 97.94 103 LYS A N 1
ATOM 839 C CA . LYS A 1 103 ? 7.217 4.261 9.831 1.00 97.94 103 LYS A CA 1
ATOM 840 C C . LYS A 1 103 ? 6.483 5.588 10.044 1.00 97.94 103 LYS A C 1
ATOM 842 O O . LYS A 1 103 ? 5.863 5.779 11.085 1.00 97.94 103 LYS A O 1
ATOM 847 N N . LEU A 1 104 ? 6.490 6.473 9.044 1.00 96.44 104 LEU A N 1
ATOM 848 C CA . LEU A 1 104 ? 5.755 7.745 9.086 1.00 96.44 104 LEU A CA 1
ATOM 849 C C . LEU A 1 104 ? 4.228 7.573 9.088 1.00 96.44 104 LEU A C 1
ATOM 851 O O . LEU A 1 104 ? 3.516 8.439 9.602 1.00 96.44 104 LEU A O 1
ATOM 855 N N . ALA A 1 105 ? 3.702 6.504 8.487 1.00 95.50 105 ALA A N 1
ATOM 856 C CA . ALA A 1 105 ? 2.277 6.186 8.533 1.00 95.50 105 ALA A CA 1
ATOM 857 C C . ALA A 1 105 ? 1.862 5.654 9.915 1.00 95.50 105 ALA A C 1
ATOM 859 O O . ALA A 1 105 ? 0.822 6.054 10.426 1.00 95.50 105 ALA A O 1
ATOM 860 N N . MET A 1 106 ? 2.708 4.842 10.554 1.00 92.75 106 MET A N 1
ATOM 861 C CA . MET A 1 106 ? 2.470 4.268 11.889 1.00 92.75 106 MET A CA 1
ATOM 862 C C . MET A 1 106 ? 2.555 5.283 13.041 1.00 92.75 106 MET A C 1
ATOM 864 O O . MET A 1 106 ? 2.182 4.974 14.169 1.00 92.75 106 MET A O 1
ATOM 868 N N . GLN A 1 107 ? 3.055 6.493 12.783 1.00 94.81 107 GLN A N 1
ATOM 869 C CA . GLN A 1 107 ? 3.050 7.582 13.766 1.00 94.81 107 GLN A CA 1
ATOM 870 C C . GLN A 1 107 ? 1.644 8.146 14.030 1.00 94.81 107 GLN A C 1
ATOM 872 O O . GLN A 1 107 ? 1.451 8.816 15.041 1.00 94.81 107 GLN A O 1
ATOM 877 N N . HIS A 1 108 ? 0.681 7.881 13.142 1.00 91.81 108 HIS A N 1
ATOM 878 C CA . HIS A 1 108 ? -0.717 8.289 13.292 1.00 91.81 108 HIS A CA 1
ATOM 879 C C . HIS A 1 108 ? -1.424 7.259 14.179 1.00 91.81 108 HIS A C 1
ATOM 881 O O . HIS A 1 108 ? -1.500 6.084 13.818 1.00 91.81 108 HIS A O 1
ATOM 887 N N . LYS A 1 109 ? -1.850 7.683 15.374 1.00 87.06 109 LYS A N 1
ATOM 888 C CA . LYS A 1 109 ? -2.382 6.811 16.443 1.00 87.06 109 LYS A CA 1
ATOM 889 C C . LYS A 1 109 ? -3.835 7.107 16.799 1.00 87.06 109 LYS A C 1
ATOM 891 O O . LYS A 1 109 ? -4.393 6.420 17.651 1.00 87.06 109 LYS A O 1
ATOM 896 N N . GLU A 1 110 ? -4.423 8.134 16.197 1.00 87.81 110 GLU A N 1
ATOM 897 C CA . GLU A 1 110 ? -5.852 8.389 16.296 1.00 87.81 110 GLU A CA 1
ATOM 898 C C . GLU A 1 110 ? -6.624 7.156 15.818 1.00 87.81 110 GLU A C 1
ATOM 900 O O . GLU A 1 110 ? -6.227 6.513 14.852 1.00 87.81 110 GLU A O 1
ATOM 905 N N . LEU A 1 111 ? -7.671 6.778 16.542 1.00 85.00 111 LEU A N 1
ATOM 906 C CA . LEU A 1 111 ? -8.526 5.658 16.170 1.00 85.00 111 LEU A CA 1
ATOM 907 C C . LEU A 1 111 ? -9.837 6.231 15.646 1.00 85.00 111 LEU A C 1
ATOM 909 O O . LEU A 1 111 ? -10.404 7.109 16.293 1.00 85.00 111 LEU A O 1
ATOM 913 N N . ASP A 1 112 ? -10.338 5.714 14.527 1.00 78.31 112 ASP A N 1
ATOM 914 C CA . ASP A 1 112 ? -11.616 6.158 13.943 1.00 78.31 112 ASP A CA 1
ATOM 915 C C . ASP A 1 112 ? -12.839 5.463 14.574 1.00 78.31 112 ASP A C 1
ATOM 917 O O . ASP A 1 112 ? -13.928 5.460 14.001 1.00 78.31 112 ASP A O 1
ATOM 921 N N . GLY A 1 113 ? -12.657 4.817 15.731 1.00 61.62 113 GLY A N 1
ATOM 922 C CA . GLY A 1 113 ? -13.690 4.072 16.445 1.00 61.62 113 GLY A CA 1
ATOM 923 C C . GLY A 1 113 ? -14.979 4.878 16.625 1.00 61.62 113 GLY A C 1
ATOM 924 O O . GLY A 1 113 ? -14.976 5.949 17.223 1.00 61.62 113 GLY A O 1
ATOM 925 N N . GLN A 1 114 ? -16.065 4.311 16.099 1.00 51.41 114 GLN A N 1
ATOM 926 C CA . GLN A 1 114 ? -17.436 4.819 16.050 1.00 51.41 114 GLN A CA 1
ATOM 927 C C . GLN A 1 114 ? -17.938 5.399 17.386 1.00 51.41 114 GLN A C 1
ATOM 929 O O . GLN A 1 114 ? -18.302 4.652 18.295 1.00 51.41 114 GLN A O 1
ATOM 934 N N . ASP A 1 115 ? -18.095 6.723 17.459 1.00 42.44 115 ASP A N 1
ATOM 935 C CA . ASP A 1 115 ? -19.130 7.350 18.290 1.00 42.44 115 ASP A CA 1
ATOM 936 C C . ASP A 1 115 ? -20.480 7.185 17.573 1.00 42.44 115 ASP A C 1
ATOM 938 O O . ASP A 1 115 ? -20.992 8.086 16.918 1.00 42.44 115 ASP A O 1
ATOM 942 N N . VAL A 1 116 ? -21.020 5.966 17.601 1.00 43.16 116 VAL A N 1
ATOM 943 C CA . VAL A 1 116 ? -22.389 5.682 17.147 1.00 43.16 116 VAL A CA 1
ATOM 944 C C . VAL A 1 116 ? -23.146 5.057 18.316 1.00 43.16 116 VAL A C 1
ATOM 946 O O . VAL A 1 116 ? -23.548 3.897 18.285 1.00 43.16 116 VAL A O 1
ATOM 949 N N . ARG A 1 117 ? -23.277 5.825 19.406 1.00 39.78 117 ARG A N 1
ATOM 950 C CA . ARG A 1 117 ? -24.323 5.642 20.435 1.00 39.78 117 ARG A CA 1
ATOM 951 C C . ARG A 1 117 ? -24.921 6.965 20.942 1.00 39.78 117 ARG A C 1
ATOM 953 O O . ARG A 1 117 ? -25.509 6.971 22.018 1.00 39.78 117 ARG A O 1
ATOM 960 N N . SER A 1 118 ? -24.812 8.066 20.191 1.00 37.25 118 SER A N 1
ATOM 961 C CA . SER A 1 118 ? -25.186 9.387 20.730 1.00 37.25 118 SER A CA 1
ATOM 962 C C . SER A 1 118 ? -25.887 10.345 19.759 1.00 37.25 118 SER A C 1
ATOM 964 O O . SER A 1 118 ? -25.943 11.533 20.061 1.00 37.25 118 SER A O 1
ATOM 966 N N . VAL A 1 119 ? -26.397 9.902 18.600 1.00 37.66 119 VAL A N 1
ATOM 967 C CA . VAL A 1 119 ? -27.027 10.832 17.634 1.00 37.66 119 VAL A CA 1
ATOM 968 C C . VAL A 1 119 ? -28.290 10.270 16.979 1.00 37.66 119 VAL A C 1
ATOM 970 O O . VAL A 1 119 ? -28.385 10.234 15.767 1.00 37.66 119 VAL A O 1
ATOM 973 N N . GLU A 1 120 ? -29.263 9.856 17.782 1.00 38.44 120 GLU A N 1
ATOM 974 C CA . GLU A 1 120 ? -30.702 10.027 17.515 1.00 38.44 120 GLU A CA 1
ATOM 975 C C . GLU A 1 120 ? -31.291 10.186 18.927 1.00 38.44 120 GLU A C 1
ATOM 977 O O . GLU A 1 120 ? -31.170 9.285 19.746 1.00 38.44 120 GLU A O 1
ATOM 982 N N . GLU A 1 121 ? -31.671 11.374 19.395 1.00 33.62 121 GLU A N 1
ATOM 983 C CA . GLU A 1 121 ? -32.974 11.962 19.105 1.00 33.62 121 GLU A CA 1
ATOM 984 C C . GLU A 1 121 ? -32.986 13.411 19.641 1.00 33.62 121 GLU A C 1
ATOM 986 O O . GLU A 1 121 ? -32.889 13.654 20.844 1.00 33.62 121 GLU A O 1
ATOM 991 N N . SER A 1 122 ? -33.070 14.405 18.758 1.00 37.19 122 SER A N 1
ATOM 992 C CA . SER A 1 122 ? -33.496 15.754 19.138 1.00 37.19 122 SER A CA 1
ATOM 993 C C . SER A 1 122 ? -34.162 16.425 17.945 1.00 37.19 122 SER A C 1
ATOM 995 O O . SER A 1 122 ? -33.570 16.521 16.871 1.00 37.19 122 SER A O 1
ATOM 997 N N . SER A 1 123 ? -35.379 16.917 18.196 1.00 36.88 123 SER A N 1
ATOM 998 C CA . SER A 1 123 ? -36.347 17.587 17.312 1.00 36.88 123 SER A CA 1
ATOM 999 C C . SER A 1 123 ? -37.112 16.634 16.371 1.00 36.88 123 SER A C 1
ATOM 1001 O O . SER A 1 123 ? -36.516 15.982 15.530 1.00 36.88 123 SER A O 1
ATOM 1003 N N . LEU A 1 124 ? -38.439 16.467 16.465 1.00 35.66 124 LEU A N 1
ATOM 1004 C CA . LEU A 1 124 ? -39.495 17.481 16.600 1.00 35.66 124 LEU A CA 1
ATOM 1005 C C . LEU A 1 124 ? -40.739 16.987 17.377 1.00 35.66 124 LEU A C 1
ATOM 1007 O O . LEU A 1 124 ? -41.052 15.806 17.435 1.00 35.66 124 LEU A O 1
ATOM 1011 N N . LEU A 1 125 ? -41.442 17.969 17.943 1.00 36.75 125 LEU A N 1
ATOM 1012 C CA . LEU A 1 125 ? -42.568 17.915 18.880 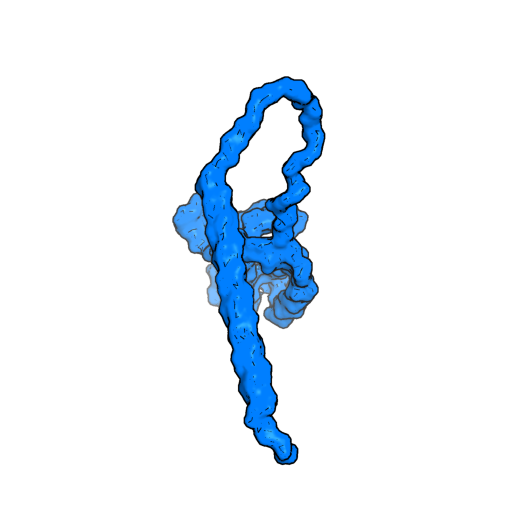1.00 36.75 125 LEU A CA 1
ATOM 1013 C C . LEU A 1 125 ? -43.903 17.462 18.248 1.00 36.75 125 LEU A C 1
ATOM 1015 O O . LEU A 1 125 ? -44.308 18.034 17.235 1.00 36.75 125 LEU A O 1
ATOM 1019 N N . HIS A 1 126 ? -44.648 16.580 18.930 1.00 36.47 126 HIS A N 1
ATOM 1020 C CA . HIS A 1 126 ? -46.111 16.681 19.114 1.00 36.47 126 HIS A CA 1
ATOM 1021 C C . HIS A 1 126 ? -46.575 15.838 20.321 1.00 36.47 126 HIS A C 1
ATOM 1023 O O . HIS A 1 126 ? -46.181 14.684 20.466 1.00 36.47 126 HIS A O 1
ATOM 1029 N N . GLU A 1 127 ? -47.389 16.429 21.201 1.00 36.03 127 GLU A N 1
ATOM 1030 C CA . GLU A 1 127 ? -47.852 15.839 22.466 1.00 36.03 127 GLU A CA 1
ATOM 1031 C C . GLU A 1 127 ? -49.150 15.000 22.349 1.00 36.03 127 GLU A C 1
ATOM 1033 O O . GLU A 1 127 ? -50.119 15.444 21.738 1.00 36.03 127 GLU A O 1
ATOM 1038 N N . ALA A 1 128 ? -49.141 13.872 23.091 1.00 35.50 128 ALA A N 1
ATOM 1039 C CA . ALA A 1 128 ? -50.211 13.124 23.803 1.00 35.50 128 ALA A CA 1
ATOM 1040 C C . ALA A 1 128 ? -51.296 12.326 23.013 1.00 35.50 128 ALA A C 1
ATOM 1042 O O . ALA A 1 128 ? -51.621 12.723 21.897 1.00 35.50 128 ALA A O 1
ATOM 1043 N N . PRO A 1 129 ? -51.929 11.241 23.570 1.00 41.34 129 PRO A N 1
ATOM 1044 C CA . PRO A 1 129 ? -51.894 10.716 24.958 1.00 41.34 129 PRO A CA 1
ATOM 1045 C C . PRO A 1 129 ? -51.736 9.167 25.172 1.00 41.34 129 PRO A C 1
ATOM 1047 O O . PRO A 1 129 ? -52.140 8.347 24.357 1.00 41.34 129 PRO A O 1
ATOM 1050 N N . THR A 1 130 ? -51.243 8.798 26.372 1.00 39.06 130 THR A N 1
ATOM 1051 C CA . THR A 1 130 ? -51.521 7.589 27.211 1.00 39.06 130 THR A CA 1
ATOM 1052 C C . THR A 1 130 ? -51.381 6.145 26.671 1.00 39.06 130 THR A C 1
ATOM 1054 O O . THR A 1 130 ? -52.296 5.654 26.026 1.00 39.06 130 THR A O 1
ATOM 1057 N N . THR A 1 131 ? -50.359 5.411 27.156 1.00 33.69 131 THR A N 1
ATOM 1058 C CA . THR A 1 131 ? -50.429 4.075 27.830 1.00 33.69 131 THR A CA 1
ATOM 1059 C C . THR A 1 131 ? -49.055 3.727 28.446 1.00 33.69 131 THR A C 1
ATOM 1061 O O . THR A 1 131 ? -48.050 3.984 27.784 1.00 33.69 131 THR A O 1
ATOM 1064 N N . PRO A 1 132 ? -48.948 3.146 29.663 1.00 40.81 132 PRO A N 1
ATOM 1065 C CA . PRO A 1 132 ? -47.653 2.713 30.197 1.00 40.81 132 PRO A CA 1
ATOM 1066 C C . PRO A 1 132 ? -47.175 1.454 29.448 1.00 40.81 132 PRO A C 1
ATOM 1068 O O . PRO A 1 132 ? -47.977 0.533 29.269 1.00 40.81 132 PRO A O 1
ATOM 1071 N N . PRO A 1 133 ? -45.906 1.358 29.008 1.00 42.50 133 PRO A N 1
ATOM 1072 C CA . PRO A 1 133 ? -45.414 0.113 28.444 1.00 42.50 133 PRO A CA 1
ATOM 1073 C C . PRO A 1 133 ? -45.186 -0.873 29.592 1.00 42.50 133 PRO A C 1
ATOM 1075 O O . PRO A 1 133 ? -44.463 -0.575 30.541 1.00 42.50 133 PRO A O 1
ATOM 1078 N N . MET A 1 134 ? -45.830 -2.041 29.515 1.00 45.94 134 MET A N 1
ATOM 1079 C CA . MET A 1 134 ? -45.494 -3.187 30.359 1.00 45.94 134 MET A CA 1
ATOM 1080 C C . MET A 1 134 ? -43.993 -3.454 30.228 1.00 45.94 134 MET A C 1
ATOM 1082 O O . MET A 1 134 ? -43.515 -3.806 29.150 1.00 45.94 134 MET A O 1
ATOM 1086 N N . GLU A 1 135 ? -43.255 -3.240 31.314 1.00 50.88 135 GLU A N 1
ATOM 1087 C CA . GLU A 1 135 ? -41.838 -3.569 31.381 1.00 50.88 135 GLU A CA 1
ATOM 1088 C C . GLU A 1 135 ? -41.668 -5.078 31.188 1.00 50.88 135 GLU A C 1
ATOM 1090 O O . GLU A 1 135 ? -42.349 -5.879 31.828 1.00 50.88 135 GLU A O 1
ATOM 1095 N N . ASP A 1 136 ? -40.762 -5.461 30.290 1.00 62.22 136 ASP A N 1
ATOM 1096 C CA . ASP A 1 136 ? -40.414 -6.854 30.024 1.00 62.22 136 ASP A CA 1
ATOM 1097 C C . ASP A 1 136 ? -39.954 -7.530 31.330 1.00 62.22 136 ASP A C 1
ATOM 1099 O O . ASP A 1 136 ? -38.864 -7.252 31.849 1.00 62.22 136 ASP A O 1
ATOM 1103 N N . GLU A 1 137 ? -40.792 -8.413 31.886 1.00 54.91 137 GLU A N 1
ATOM 1104 C CA . GLU A 1 137 ? -40.513 -9.141 33.130 1.00 54.91 137 GLU A CA 1
ATOM 1105 C C . GLU A 1 137 ? -39.167 -9.879 33.076 1.00 54.91 137 GLU A C 1
ATOM 1107 O O . GLU A 1 137 ? -38.497 -10.041 34.106 1.00 54.91 137 GLU A O 1
ATOM 1112 N N . ALA A 1 138 ? -38.720 -10.284 31.881 1.00 54.09 138 ALA A N 1
ATOM 1113 C CA . ALA A 1 138 ? -37.425 -10.923 31.701 1.00 54.09 138 ALA A CA 1
ATOM 1114 C C . ALA A 1 138 ? -36.269 -9.954 32.001 1.00 54.09 138 ALA A C 1
ATOM 1116 O O . ALA A 1 138 ? -35.293 -10.340 32.656 1.00 54.09 138 ALA A O 1
ATOM 1117 N N . ALA A 1 139 ? -36.396 -8.684 31.609 1.00 60.34 139 ALA A N 1
ATOM 1118 C CA . ALA A 1 139 ? -35.401 -7.648 31.874 1.00 60.34 139 ALA A CA 1
ATOM 1119 C C . ALA A 1 139 ? -35.345 -7.277 33.366 1.00 60.34 139 ALA A C 1
ATOM 1121 O O . ALA A 1 139 ? -34.254 -7.122 33.931 1.00 60.34 139 ALA A O 1
ATOM 1122 N N . VAL A 1 140 ? -36.500 -7.204 34.036 1.00 66.94 140 VAL A N 1
ATOM 1123 C CA . VAL A 1 140 ? -36.586 -6.951 35.488 1.00 66.94 140 VAL A CA 1
ATOM 1124 C C . VAL A 1 140 ? -35.981 -8.117 36.281 1.00 66.94 140 VAL A C 1
ATOM 1126 O O . VAL A 1 140 ? -35.191 -7.912 37.211 1.00 66.94 140 VAL A O 1
ATOM 1129 N N . SER A 1 141 ? -36.278 -9.351 35.871 1.00 64.50 141 SER A N 1
ATOM 1130 C CA . SER A 1 141 ? -35.717 -10.572 36.460 1.00 64.50 141 SER A CA 1
ATOM 1131 C C . SER A 1 141 ? -34.197 -10.657 36.269 1.00 64.50 141 SER A C 1
ATOM 1133 O O . SER A 1 141 ? -33.465 -10.957 37.220 1.00 64.50 141 SER A O 1
ATOM 1135 N N . ALA A 1 142 ? -33.688 -10.305 35.083 1.00 68.94 142 ALA A N 1
ATOM 1136 C CA . ALA A 1 142 ? -32.253 -10.265 34.798 1.00 68.94 142 ALA A CA 1
ATOM 1137 C C . ALA A 1 142 ? -31.514 -9.219 35.652 1.00 68.94 142 ALA A C 1
ATOM 1139 O O . ALA A 1 142 ? -30.459 -9.523 36.221 1.00 68.94 142 ALA A O 1
ATOM 1140 N N . ARG A 1 143 ? -32.088 -8.018 35.819 1.00 76.75 143 ARG A N 1
ATOM 1141 C CA . ARG A 1 143 ? -31.533 -6.967 36.694 1.00 76.75 143 ARG A CA 1
ATOM 1142 C C . ARG A 1 143 ? -31.469 -7.412 38.156 1.00 76.75 143 ARG A C 1
ATOM 1144 O O . ARG A 1 143 ? -30.424 -7.253 38.788 1.00 76.75 143 ARG A O 1
ATOM 1151 N N . ARG A 1 144 ? -32.532 -8.038 38.682 1.00 79.62 144 ARG A N 1
ATOM 1152 C CA . ARG A 1 144 ? -32.533 -8.600 40.049 1.00 79.62 144 ARG A CA 1
ATOM 1153 C C . ARG A 1 144 ? -31.456 -9.670 40.238 1.00 79.62 144 ARG A C 1
ATOM 1155 O O . ARG A 1 144 ? -30.766 -9.658 41.257 1.00 79.62 144 ARG A O 1
ATOM 1162 N N . ARG A 1 145 ? -31.274 -10.566 39.262 1.00 83.25 145 ARG A N 1
ATOM 1163 C CA . ARG A 1 145 ? -30.250 -11.625 39.323 1.00 83.25 145 ARG A CA 1
ATOM 1164 C C . ARG A 1 145 ? -28.827 -11.063 39.293 1.00 83.25 145 ARG A C 1
ATOM 1166 O O . ARG A 1 145 ? -27.999 -11.521 40.075 1.00 83.25 145 ARG A O 1
ATOM 1173 N N . MET A 1 146 ? -28.551 -10.054 38.461 1.00 75.81 146 MET A N 1
ATOM 1174 C CA . MET A 1 146 ? -27.233 -9.402 38.424 1.00 75.81 146 MET A CA 1
ATOM 1175 C C . MET A 1 146 ? -26.891 -8.694 39.739 1.00 75.81 146 MET A C 1
ATOM 1177 O O . MET A 1 146 ? -25.781 -8.859 40.243 1.00 75.81 146 MET A O 1
ATOM 1181 N N . LEU A 1 147 ? -27.845 -7.966 40.329 1.00 76.75 147 LEU A N 1
ATOM 1182 C CA . LEU A 1 147 ? -27.643 -7.309 41.625 1.00 76.75 147 LEU A CA 1
ATOM 1183 C C . LEU A 1 147 ? -27.386 -8.322 42.751 1.00 76.75 147 LEU A C 1
ATOM 1185 O O . LEU A 1 147 ? -26.510 -8.109 43.587 1.00 76.75 147 LEU A O 1
ATOM 1189 N N . HIS A 1 148 ? -28.097 -9.454 42.747 1.00 76.94 148 HIS A N 1
ATOM 1190 C CA . HIS A 1 148 ? -27.871 -10.519 43.723 1.00 76.94 148 HIS A CA 1
ATOM 1191 C C . HIS A 1 148 ? -26.480 -11.162 43.577 1.00 76.94 148 HIS A C 1
ATOM 1193 O O . HIS A 1 148 ? -25.799 -11.383 44.577 1.00 76.94 148 HIS A O 1
ATOM 1199 N N . LEU A 1 149 ? -26.021 -11.404 42.343 1.00 69.44 149 LEU A N 1
ATOM 1200 C CA . LEU A 1 149 ? -24.692 -11.967 42.083 1.00 69.44 149 LEU A CA 1
ATOM 1201 C C . LEU A 1 149 ? -23.562 -11.022 42.529 1.00 69.44 149 LEU A C 1
ATOM 1203 O O . LEU A 1 149 ? -22.567 -11.477 43.096 1.00 69.44 149 LEU A O 1
ATOM 1207 N N . ALA A 1 150 ? -23.729 -9.713 42.315 1.00 71.81 150 ALA A N 1
ATOM 1208 C CA . ALA A 1 150 ? -22.771 -8.698 42.755 1.00 71.81 150 ALA A CA 1
ATOM 1209 C C . ALA A 1 150 ? -22.626 -8.679 44.287 1.00 71.81 150 ALA A C 1
ATOM 1211 O O . ALA A 1 150 ? -21.506 -8.716 44.800 1.00 71.81 150 ALA A O 1
ATOM 1212 N N . ALA A 1 151 ? -23.745 -8.744 45.016 1.00 72.00 151 ALA A N 1
ATOM 1213 C CA . ALA A 1 151 ? -23.744 -8.796 46.479 1.00 72.00 151 ALA A CA 1
ATOM 1214 C C . ALA A 1 151 ? -23.037 -10.052 47.035 1.00 72.00 151 ALA A C 1
ATOM 1216 O O . ALA A 1 151 ? -22.354 -9.991 48.061 1.00 72.00 151 ALA A O 1
ATOM 1217 N N . LEU A 1 152 ? -23.145 -11.196 46.347 1.00 69.25 152 LEU A N 1
ATOM 1218 C CA . LEU A 1 152 ? -22.420 -12.418 46.722 1.00 69.25 152 LEU A CA 1
ATOM 1219 C C . LEU A 1 152 ? -20.902 -12.278 46.508 1.00 69.25 152 LEU A C 1
ATOM 1221 O O . LEU A 1 152 ? -20.116 -12.742 47.340 1.00 69.25 152 LEU A O 1
ATOM 1225 N N . GLY A 1 153 ? -20.482 -11.608 45.430 1.00 63.41 153 GLY A N 1
ATOM 1226 C CA . GLY A 1 153 ? -19.069 -11.353 45.126 1.00 63.41 153 GLY A CA 1
ATOM 1227 C C . GLY A 1 153 ? -18.390 -10.416 46.130 1.00 63.41 153 GLY A C 1
ATOM 1228 O O . GLY A 1 153 ? -17.251 -10.659 46.541 1.00 63.41 153 GLY A O 1
ATOM 1229 N N . GLU A 1 154 ? -19.099 -9.383 46.587 1.00 67.31 154 GLU A N 1
ATOM 1230 C CA . GLU A 1 154 ? -18.603 -8.456 47.612 1.00 67.31 154 GLU A CA 1
ATOM 1231 C C . GLU A 1 154 ? -18.375 -9.157 48.959 1.00 67.31 154 GLU A C 1
ATOM 1233 O O . GLU A 1 154 ? -17.340 -8.946 49.600 1.00 67.31 154 GLU A O 1
ATOM 1238 N N . ASN A 1 155 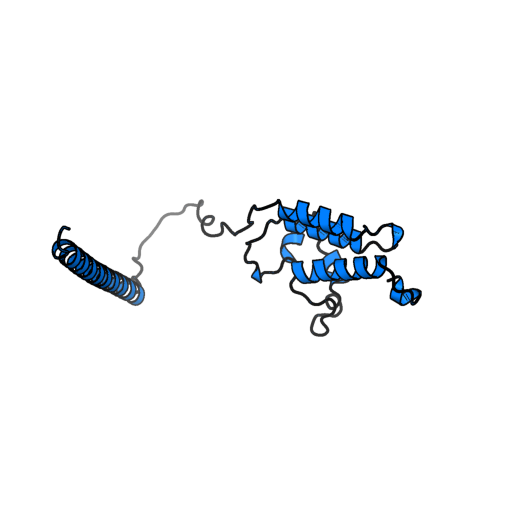? -19.271 -10.071 49.349 1.00 60.16 155 ASN A N 1
ATOM 1239 C CA . ASN A 1 155 ? -19.134 -10.854 50.580 1.00 60.16 155 ASN A CA 1
ATOM 1240 C C . ASN A 1 155 ? -17.952 -11.837 50.537 1.00 60.16 155 ASN A C 1
ATOM 1242 O O . ASN A 1 155 ? -17.211 -11.959 51.519 1.00 60.16 155 ASN A O 1
ATOM 1246 N N . ALA A 1 156 ? -17.731 -12.501 49.399 1.00 59.25 156 ALA A N 1
ATOM 1247 C CA . ALA A 1 156 ? -16.585 -13.392 49.213 1.00 59.25 156 ALA A CA 1
ATOM 1248 C C . ALA A 1 156 ? -15.252 -12.624 49.298 1.00 59.25 156 ALA A C 1
ATOM 1250 O O . ALA A 1 156 ? -14.300 -13.069 49.949 1.00 59.25 156 ALA A O 1
ATOM 1251 N N . ASN A 1 157 ? -15.198 -11.426 48.708 1.00 65.94 157 ASN A N 1
ATOM 1252 C CA . ASN A 1 157 ? -14.014 -10.569 48.746 1.00 65.94 157 ASN A CA 1
ATOM 1253 C C . ASN A 1 157 ? -13.764 -9.995 50.156 1.00 65.94 157 ASN A C 1
ATOM 1255 O O . ASN A 1 157 ? -12.622 -9.934 50.623 1.00 65.94 157 ASN A O 1
ATOM 1259 N N . ALA A 1 158 ? -14.826 -9.643 50.889 1.00 63.28 158 ALA A N 1
ATOM 1260 C CA . ALA A 1 158 ? -14.732 -9.198 52.279 1.00 63.28 158 ALA A CA 1
ATOM 1261 C C . ALA A 1 158 ? -14.208 -10.305 53.215 1.00 63.28 158 ALA A C 1
ATOM 1263 O O . ALA A 1 158 ? -13.346 -10.040 54.062 1.00 63.28 158 ALA A O 1
ATOM 1264 N N . GLN A 1 159 ? -14.663 -11.551 53.041 1.00 63.09 159 GLN A N 1
ATOM 1265 C CA . GLN A 1 159 ? -14.150 -12.701 53.795 1.00 63.09 159 GLN A CA 1
ATOM 1266 C C . GLN A 1 159 ? -12.681 -12.999 53.471 1.00 63.09 159 GLN A C 1
ATOM 1268 O O . GLN A 1 159 ? -11.886 -13.204 54.393 1.00 63.09 159 GLN A O 1
ATOM 1273 N N . ALA A 1 160 ? -12.289 -12.955 52.194 1.00 65.38 160 ALA A N 1
ATOM 1274 C CA . ALA A 1 160 ? -10.897 -13.145 51.782 1.00 65.38 160 ALA A CA 1
ATOM 1275 C C . ALA A 1 160 ? -9.967 -12.075 52.385 1.00 65.38 160 ALA A C 1
ATOM 1277 O O . ALA A 1 160 ? -8.904 -12.398 52.923 1.00 65.38 160 ALA A O 1
ATOM 1278 N N . ARG A 1 161 ? -10.399 -10.806 52.390 1.00 66.50 161 ARG A N 1
ATOM 1279 C CA . ARG A 1 161 ? -9.655 -9.688 52.999 1.00 66.50 161 ARG A CA 1
ATOM 1280 C C . ARG A 1 161 ? -9.514 -9.819 54.516 1.00 66.50 161 ARG A C 1
ATOM 1282 O O . ARG A 1 161 ? -8.423 -9.591 55.038 1.00 66.50 161 ARG A O 1
ATOM 1289 N N . ARG A 1 162 ? -10.574 -10.226 55.226 1.00 69.50 162 ARG A N 1
ATOM 1290 C CA . ARG A 1 162 ? -10.509 -10.485 56.679 1.00 69.50 162 ARG A CA 1
ATOM 1291 C C . ARG A 1 162 ? -9.540 -11.622 57.007 1.00 69.50 162 ARG A C 1
ATOM 1293 O O . ARG A 1 162 ? -8.740 -11.491 57.929 1.00 69.50 162 ARG A O 1
ATOM 1300 N N . ARG A 1 163 ? -9.560 -12.702 56.220 1.00 66.94 163 ARG A N 1
ATOM 1301 C CA . ARG A 1 163 ? -8.657 -13.851 56.398 1.00 66.94 163 ARG A CA 1
ATOM 1302 C C . ARG A 1 163 ? -7.190 -13.468 56.159 1.00 66.94 163 ARG A C 1
ATOM 1304 O O . ARG A 1 163 ? -6.329 -13.867 56.938 1.00 66.94 163 ARG A O 1
ATOM 1311 N N . LEU A 1 164 ? -6.923 -12.626 55.157 1.00 67.88 164 LEU A N 1
ATOM 1312 C CA . LEU A 1 164 ? -5.585 -12.089 54.884 1.00 67.88 164 LEU A CA 1
ATOM 1313 C C . LEU A 1 164 ? -5.073 -11.169 56.007 1.00 67.88 164 LEU A C 1
ATOM 1315 O O . LEU A 1 164 ? -3.899 -11.243 56.371 1.00 67.88 164 LEU A O 1
ATOM 1319 N N . MET A 1 165 ? -5.934 -10.317 56.577 1.00 70.06 165 MET A N 1
ATOM 1320 C CA . MET A 1 165 ? -5.548 -9.469 57.713 1.00 70.06 165 MET A CA 1
ATOM 1321 C C . MET A 1 165 ? -5.194 -10.290 58.959 1.00 70.06 165 MET A C 1
ATOM 1323 O O . MET A 1 165 ? -4.188 -10.002 59.604 1.00 70.06 165 MET A O 1
ATOM 1327 N N . LEU A 1 166 ? -5.966 -11.337 59.268 1.00 70.06 166 LEU A N 1
ATOM 1328 C CA . LEU A 1 166 ? -5.690 -12.219 60.408 1.00 70.06 166 LEU A CA 1
ATOM 1329 C C . LEU A 1 166 ? -4.358 -12.972 60.252 1.00 70.06 166 LEU A C 1
ATOM 1331 O O . LEU A 1 166 ? -3.617 -13.106 61.221 1.00 70.06 166 LEU A O 1
ATOM 1335 N N . MET A 1 167 ? -4.005 -13.392 59.032 1.00 69.88 167 MET A N 1
ATOM 1336 C CA . MET A 1 167 ? -2.716 -14.042 58.753 1.00 69.88 167 MET A CA 1
ATOM 1337 C C . MET A 1 167 ? -1.513 -13.107 58.940 1.00 69.88 167 MET A C 1
ATOM 1339 O O . MET A 1 167 ? -0.450 -13.554 59.360 1.00 69.88 167 MET A O 1
ATOM 1343 N N . ARG A 1 168 ? -1.669 -11.804 58.671 1.00 66.94 168 ARG A N 1
ATOM 1344 C CA . ARG A 1 168 ? -0.603 -10.806 58.872 1.00 66.94 168 ARG A CA 1
ATOM 1345 C C . ARG A 1 168 ? -0.379 -10.440 60.340 1.00 66.94 168 ARG A C 1
ATOM 1347 O O . ARG A 1 168 ? 0.739 -10.093 60.701 1.00 66.94 168 ARG A O 1
ATOM 1354 N N . ALA A 1 169 ? -1.411 -10.526 61.180 1.00 66.06 169 ALA A N 1
ATOM 1355 C CA . ALA A 1 169 ? -1.305 -10.237 62.612 1.00 66.06 169 ALA A CA 1
ATOM 1356 C C . ALA A 1 169 ? -0.616 -11.361 63.414 1.00 66.06 169 ALA A C 1
ATOM 1358 O O . ALA A 1 169 ? -0.111 -11.103 64.502 1.00 66.06 169 ALA A O 1
ATOM 1359 N N . ALA A 1 170 ? -0.575 -12.586 62.875 1.00 62.59 170 ALA A N 1
ATOM 1360 C CA . ALA A 1 170 ? 0.028 -13.759 63.513 1.00 62.59 170 ALA A CA 1
ATOM 1361 C C . ALA A 1 170 ? 1.509 -13.994 63.142 1.00 62.59 170 ALA A C 1
ATOM 1363 O O . ALA A 1 170 ? 2.106 -14.966 63.603 1.00 62.59 170 ALA A O 1
ATOM 1364 N N . ALA A 1 171 ? 2.113 -13.138 62.308 1.00 62.34 171 ALA A N 1
ATOM 1365 C CA . ALA A 1 171 ? 3.522 -13.260 61.940 1.00 62.34 171 ALA A CA 1
ATOM 1366 C C . ALA A 1 171 ? 4.428 -12.773 63.096 1.00 62.34 171 ALA A C 1
ATOM 1368 O O . ALA A 1 171 ? 4.230 -11.654 63.583 1.00 62.34 171 ALA A O 1
ATOM 1369 N N . PRO A 1 172 ? 5.407 -13.577 63.558 1.00 63.56 172 PRO A N 1
ATOM 1370 C CA . PRO A 1 172 ? 6.274 -13.202 64.670 1.00 63.56 172 PRO A CA 1
ATOM 1371 C C . PRO A 1 172 ? 7.158 -12.013 64.284 1.00 63.56 172 PRO A C 1
ATOM 1373 O O . PRO A 1 172 ? 7.763 -11.988 63.214 1.00 63.56 172 PRO A O 1
ATOM 1376 N N . ARG A 1 173 ? 7.213 -11.014 65.169 1.00 63.88 173 ARG A N 1
ATOM 1377 C CA . ARG A 1 173 ? 8.084 -9.844 65.027 1.00 63.88 173 ARG A CA 1
ATOM 1378 C C . ARG A 1 173 ? 9.504 -10.254 65.415 1.00 63.88 173 ARG A C 1
ATOM 1380 O O . ARG A 1 173 ? 9.788 -10.369 66.604 1.00 63.88 173 ARG A O 1
ATOM 1387 N N . THR A 1 174 ? 10.341 -10.521 64.420 1.00 56.81 174 THR A N 1
ATOM 1388 C CA . THR A 1 174 ? 11.803 -10.599 64.563 1.00 56.81 174 THR A CA 1
ATOM 1389 C C . THR A 1 174 ? 12.421 -9.250 64.262 1.00 56.81 174 THR A C 1
ATOM 1391 O O . THR A 1 174 ? 11.997 -8.665 63.237 1.00 56.81 174 THR A O 1
#

Foldseek 3Di:
DCCVVPVDDDLLVVLLVVLQVLLCQQQVDDCADPPDDPQVRGSVSVCVVPQLPDPSVVVRGHCVCQQQAFSQLSSLSNVLSVQSNPPDSVSRDGVVVSVVSNVVSVVRRDGRHDPPPPDDDDDDDDDDDDDDDDDDVVVVVVVVVVVVVVVVVVVVVVVVVVVVVVVVVPDDDD

pLDDT: mean 81.0, std 20.08, range [33.62, 98.75]

Solvent-accessible surface area (backbone atoms only — not comparable to full-atom values): 10381 Å² total; per-residue (Å²): 110,61,39,82,74,70,71,56,84,47,75,56,51,52,36,29,53,49,18,51,48,51,50,25,64,47,36,70,46,56,68,68,36,88,89,47,61,84,82,51,18,39,36,72,69,39,52,67,77,35,47,58,91,44,81,60,29,67,75,53,42,35,71,89,51,67,37,74,44,22,66,70,19,52,32,46,48,47,52,49,21,51,36,23,55,34,88,52,61,86,68,25,63,53,73,66,57,49,52,54,53,50,55,64,22,66,70,45,75,59,58,61,52,78,88,78,87,82,87,85,86,83,88,85,90,83,87,85,83,91,80,85,79,81,72,59,62,68,59,56,51,50,51,54,51,52,54,53,53,51,56,54,52,54,53,53,52,52,51,53,53,53,54,52,52,57,58,63,71,69,58,81,91,125

Organism: Aegilops tauschii subsp. strangulata (NCBI:txid200361)

InterPro domains:
  IPR000719 Protein kinase domain [PS50011] (1-111)
  IPR001245 Serine-threonine/tyrosine-protein kinase, catalytic domain [PF07714] (2-102)
  IPR011009 Protein kinase-like domain superfamily [SSF56112] (1-104)
  IPR050823 Plant Serine/Threonine-Protein Kinase [PTHR45621] (1-103)